Protein AF-A0A916WHC6-F1 (afdb_monomer_lite)

Structure (mmCIF, N/CA/C/O backbone):
data_AF-A0A916WHC6-F1
#
_entry.id   AF-A0A916WHC6-F1
#
loop_
_atom_site.group_PDB
_atom_site.id
_atom_site.type_symbol
_atom_site.label_atom_id
_atom_site.label_alt_id
_atom_site.label_comp_id
_atom_site.label_asym_id
_atom_site.label_entity_id
_atom_site.label_seq_id
_atom_site.pdbx_PDB_ins_code
_atom_site.Cartn_x
_atom_site.Cartn_y
_atom_site.Cartn_z
_atom_site.occupancy
_atom_site.B_iso_or_equiv
_atom_site.auth_seq_id
_atom_site.auth_comp_id
_atom_site.auth_asym_id
_atom_site.auth_atom_id
_atom_site.pdbx_PDB_model_num
ATOM 1 N N . MET A 1 1 ? -92.013 8.549 24.672 1.00 37.91 1 MET A N 1
ATOM 2 C CA . MET A 1 1 ? -90.635 8.590 24.140 1.00 37.91 1 MET A CA 1
ATOM 3 C C . MET A 1 1 ? -89.684 8.922 25.276 1.00 37.91 1 MET A C 1
ATOM 5 O O . MET A 1 1 ? -89.710 10.046 25.753 1.00 37.91 1 MET A O 1
ATOM 9 N N . ALA A 1 2 ? -88.913 7.946 25.756 1.00 38.53 2 ALA A N 1
ATOM 10 C CA . ALA A 1 2 ? -87.906 8.159 26.793 1.00 38.53 2 ALA A CA 1
ATOM 11 C C . ALA A 1 2 ? -86.526 7.904 26.182 1.00 38.53 2 ALA A C 1
ATOM 13 O O . ALA A 1 2 ? -86.129 6.762 25.969 1.00 38.53 2 ALA A O 1
ATOM 14 N N . GLY A 1 3 ? -85.849 8.995 25.829 1.00 44.72 3 GLY A N 1
ATOM 15 C CA . GLY A 1 3 ? -84.439 9.008 25.467 1.00 44.72 3 GLY A CA 1
ATOM 16 C C . GLY A 1 3 ? -83.550 9.309 26.676 1.00 44.72 3 GLY A C 1
ATOM 17 O O . GLY A 1 3 ? -84.025 9.784 27.707 1.00 44.72 3 GLY A O 1
ATOM 18 N N . PHE A 1 4 ? -82.250 9.097 26.459 1.00 42.47 4 PHE A N 1
ATOM 19 C CA . PHE A 1 4 ? -81.082 9.447 27.282 1.00 42.47 4 PHE A CA 1
ATOM 20 C C . PHE A 1 4 ? -80.550 8.377 28.251 1.00 42.47 4 PHE A C 1
ATOM 22 O O . PHE A 1 4 ? -80.792 8.380 29.457 1.00 42.47 4 PHE A O 1
ATOM 29 N N . THR A 1 5 ? -79.663 7.531 27.717 1.00 53.19 5 THR A N 1
ATOM 30 C CA . THR A 1 5 ? -78.667 6.758 28.473 1.00 53.19 5 THR A CA 1
ATOM 31 C C . THR A 1 5 ? -77.624 7.693 29.099 1.00 53.19 5 THR A C 1
ATOM 33 O O . THR A 1 5 ? -76.771 8.249 28.406 1.00 53.19 5 THR A O 1
ATOM 36 N N . ARG A 1 6 ? -77.654 7.863 30.427 1.00 44.12 6 ARG A N 1
ATOM 37 C CA . ARG A 1 6 ? -76.601 8.564 31.186 1.00 44.12 6 ARG A CA 1
ATOM 38 C C . ARG A 1 6 ? -75.462 7.601 31.544 1.00 44.12 6 ARG A C 1
ATOM 40 O O . ARG A 1 6 ? -75.442 7.045 32.640 1.00 44.12 6 ARG A O 1
ATOM 47 N N . HIS A 1 7 ? -74.472 7.451 30.664 1.00 45.75 7 HIS A N 1
ATOM 48 C CA . HIS A 1 7 ? -73.163 6.922 31.061 1.00 45.75 7 HIS A CA 1
ATOM 49 C C . HIS A 1 7 ? -72.437 7.970 31.918 1.00 45.75 7 HIS A C 1
ATOM 51 O O . HIS A 1 7 ? -71.891 8.943 31.405 1.00 45.75 7 HIS A O 1
ATOM 57 N N . ARG A 1 8 ? -72.446 7.800 33.246 1.00 46.66 8 ARG A N 1
ATOM 58 C CA . ARG A 1 8 ? -71.588 8.591 34.142 1.00 46.66 8 ARG A CA 1
ATOM 59 C C . ARG A 1 8 ? -70.156 8.035 34.111 1.00 46.66 8 ARG A C 1
ATOM 61 O O . ARG A 1 8 ? -69.995 6.817 34.207 1.00 46.66 8 ARG A O 1
ATOM 68 N N . PRO A 1 9 ? -69.115 8.885 34.041 1.00 50.69 9 PRO A N 1
ATOM 69 C CA . PRO A 1 9 ? -67.735 8.431 34.147 1.00 50.69 9 PRO A CA 1
ATOM 70 C C . PRO A 1 9 ? -67.480 7.935 35.576 1.00 50.69 9 PRO A C 1
ATOM 72 O O . PRO A 1 9 ? -67.713 8.660 36.547 1.00 50.69 9 PRO A O 1
ATOM 75 N N . LYS A 1 10 ? -67.013 6.689 35.722 1.00 55.91 10 LYS A N 1
ATOM 76 C CA . LYS A 1 10 ? -66.534 6.176 37.012 1.00 55.91 10 LYS A CA 1
ATOM 77 C C . LYS A 1 10 ? -65.336 7.031 37.436 1.00 55.91 10 LYS A C 1
ATOM 79 O O . LYS A 1 10 ? -64.286 6.982 36.800 1.00 55.91 10 LYS A O 1
ATOM 84 N N . LYS A 1 11 ? -65.499 7.832 38.494 1.00 51.50 11 LYS A N 1
ATOM 85 C CA . LYS A 1 11 ? -64.396 8.563 39.129 1.00 51.50 11 LYS A CA 1
ATOM 86 C C . LYS A 1 11 ? -63.375 7.535 39.623 1.00 51.50 11 LYS A C 1
ATOM 88 O O . LYS A 1 11 ? -63.678 6.759 40.526 1.00 51.50 11 LYS A O 1
ATOM 93 N N . LYS A 1 12 ? -62.189 7.509 39.010 1.00 54.09 12 LYS A N 1
ATOM 94 C CA . LYS A 1 12 ? -61.043 6.744 39.516 1.00 54.09 12 LYS A CA 1
ATOM 95 C C . LYS A 1 12 ? -60.695 7.290 40.905 1.00 54.09 12 LYS A C 1
ATOM 97 O O . LYS A 1 12 ? -60.545 8.500 41.066 1.00 54.09 12 LYS A O 1
ATOM 102 N N . GLY A 1 13 ? -60.646 6.424 41.917 1.00 49.75 13 GLY A N 1
ATOM 103 C CA . GLY A 1 13 ? -60.325 6.829 43.287 1.00 49.75 13 GLY A CA 1
ATOM 104 C C . GLY A 1 13 ? -58.895 7.361 43.371 1.00 49.75 13 GLY A C 1
ATOM 105 O O . GLY A 1 13 ? -58.000 6.804 42.735 1.00 49.75 13 GLY A O 1
ATOM 106 N N . ALA A 1 14 ? -58.667 8.412 44.162 1.00 51.78 14 ALA A N 1
ATOM 107 C CA . ALA A 1 14 ? -57.367 9.082 44.302 1.00 51.78 1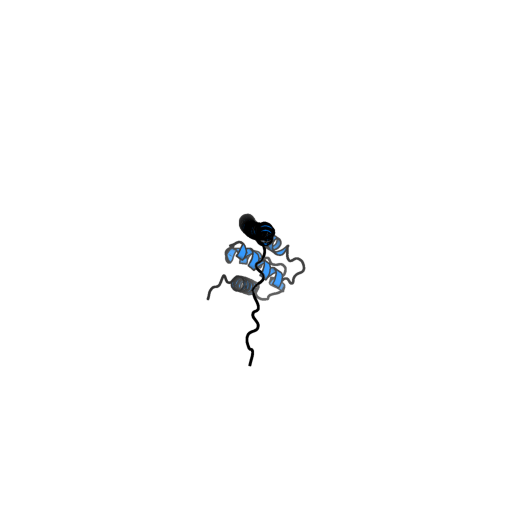4 ALA A CA 1
ATOM 108 C C . ALA A 1 14 ? -56.194 8.113 44.580 1.00 51.78 14 ALA A C 1
ATOM 110 O O . ALA A 1 14 ? -55.089 8.324 44.092 1.00 51.78 14 ALA A O 1
ATOM 111 N N . LEU A 1 15 ? -56.457 6.995 45.266 1.00 48.34 15 LEU A N 1
ATOM 112 C CA . LEU A 1 15 ? -55.498 5.912 45.516 1.00 48.34 15 LEU A CA 1
ATOM 113 C C . LEU A 1 15 ? -54.935 5.265 44.235 1.00 48.34 15 LEU A C 1
ATOM 115 O O . LEU A 1 15 ? -53.753 4.946 44.189 1.00 48.34 15 LEU A O 1
ATOM 119 N N . THR A 1 16 ? -55.737 5.118 43.173 1.00 51.91 16 THR A N 1
ATOM 120 C CA . THR A 1 16 ? -55.261 4.569 41.884 1.00 51.91 16 THR A CA 1
ATOM 121 C C . THR A 1 16 ? -54.345 5.536 41.133 1.00 51.91 16 THR A C 1
ATOM 123 O O . THR A 1 16 ? -53.385 5.103 40.507 1.00 51.91 16 THR A O 1
ATOM 126 N N . VAL A 1 17 ? -54.570 6.847 41.266 1.00 52.03 17 VAL A N 1
ATOM 127 C CA . VAL A 1 17 ? -53.704 7.883 40.674 1.00 52.03 17 VAL A CA 1
ATOM 128 C C . VAL A 1 17 ? -52.358 7.954 41.407 1.00 52.03 17 VAL A C 1
ATOM 130 O O . VAL A 1 17 ? -51.316 8.099 40.771 1.00 52.03 17 VAL A O 1
ATOM 133 N N . ILE A 1 18 ? -52.365 7.787 42.735 1.00 50.59 18 ILE A N 1
ATOM 134 C CA . ILE A 1 18 ? -51.144 7.754 43.557 1.00 50.59 18 ILE A CA 1
ATOM 135 C C . ILE A 1 18 ? -50.325 6.482 43.290 1.00 50.59 18 ILE A C 1
ATOM 137 O O . ILE A 1 18 ? -49.102 6.553 43.295 1.00 50.59 18 ILE A O 1
ATOM 141 N N . LEU A 1 19 ? -50.963 5.340 43.009 1.00 52.03 19 LEU A N 1
ATOM 142 C CA . LEU A 1 19 ? -50.273 4.082 42.683 1.00 52.03 19 LEU A CA 1
ATOM 143 C C . LEU A 1 19 ? -49.677 4.052 41.262 1.00 52.03 19 LEU A C 1
ATOM 145 O O . LEU A 1 19 ? -48.637 3.431 41.052 1.00 52.03 19 LEU A O 1
ATOM 149 N N . GLU A 1 20 ? -50.282 4.739 40.289 1.00 52.00 20 GLU A N 1
ATOM 150 C CA . GLU A 1 20 ? -49.746 4.842 38.918 1.00 52.00 20 GLU A CA 1
ATOM 151 C C . GLU A 1 20 ? -48.592 5.862 38.795 1.00 52.00 20 GLU A C 1
ATOM 153 O O . GLU A 1 20 ? -47.704 5.705 37.950 1.00 52.00 20 GLU A O 1
ATOM 158 N N . ALA A 1 21 ? -48.559 6.881 39.660 1.00 54.84 21 ALA A N 1
ATOM 159 C CA . ALA A 1 21 ? -47.531 7.924 39.678 1.00 54.84 21 ALA A CA 1
ATOM 160 C C . ALA A 1 21 ? -46.079 7.416 39.868 1.00 54.84 21 ALA A C 1
ATOM 162 O O . ALA A 1 21 ? -45.215 7.829 39.085 1.00 54.84 21 ALA A O 1
ATOM 163 N N . PRO A 1 22 ? -45.758 6.512 40.821 1.00 56.16 22 PRO A N 1
ATOM 164 C CA . PRO A 1 22 ? -44.403 5.981 40.966 1.00 56.16 22 PRO A CA 1
ATOM 165 C C . PRO A 1 22 ? -44.009 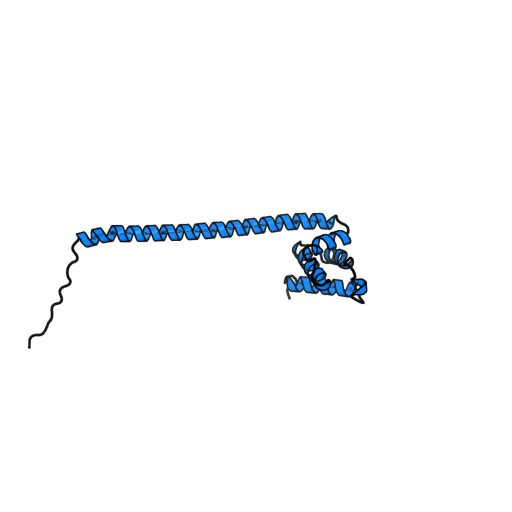5.107 39.770 1.00 56.16 22 PRO A C 1
ATOM 167 O O . PRO A 1 22 ? -42.877 5.192 39.301 1.00 56.16 22 PRO A O 1
ATOM 170 N N . GLY A 1 23 ? -44.948 4.345 39.197 1.00 57.03 23 GLY A N 1
ATOM 171 C CA . GLY A 1 23 ? -44.699 3.546 37.994 1.00 57.03 23 GLY A CA 1
ATOM 172 C C . GLY A 1 23 ? -44.348 4.400 36.769 1.00 57.03 23 GLY A C 1
ATOM 173 O O . GLY A 1 23 ? -43.442 4.056 36.007 1.00 57.03 23 GLY A O 1
ATOM 174 N N . ALA A 1 24 ? -45.015 5.545 36.595 1.00 61.66 24 ALA A N 1
ATOM 175 C CA . ALA A 1 24 ? -44.723 6.492 35.518 1.00 61.66 24 ALA A CA 1
ATOM 176 C C . ALA A 1 24 ? -43.383 7.227 35.718 1.00 61.66 24 ALA A C 1
ATOM 178 O O . ALA A 1 24 ? -42.643 7.434 34.752 1.00 61.66 24 ALA A O 1
ATOM 179 N N . LEU A 1 25 ? -43.044 7.577 36.964 1.00 60.66 25 LEU A N 1
ATOM 180 C CA . LEU A 1 25 ? -41.753 8.176 37.314 1.00 60.66 25 LEU A CA 1
ATOM 181 C C . LEU A 1 25 ? -40.595 7.200 37.073 1.00 60.66 25 LEU A C 1
ATOM 183 O O . LEU A 1 25 ? -39.632 7.573 36.406 1.00 60.66 25 LEU A O 1
ATOM 187 N N . CYS A 1 26 ? -40.721 5.940 37.501 1.00 62.78 26 CYS A N 1
ATOM 188 C CA . CYS A 1 26 ? -39.717 4.902 37.250 1.00 62.78 26 CYS A CA 1
ATOM 189 C C . CYS A 1 26 ? -39.494 4.639 35.752 1.00 62.78 26 CYS A C 1
ATOM 191 O O . CYS A 1 26 ? -38.365 4.422 35.318 1.00 62.78 26 CYS A O 1
ATOM 193 N N . ARG A 1 27 ? -40.548 4.689 34.926 1.00 66.12 27 ARG A N 1
ATOM 194 C CA . ARG A 1 27 ? -40.408 4.533 33.466 1.00 66.12 27 ARG A CA 1
ATOM 195 C C . ARG A 1 27 ? -39.701 5.723 32.817 1.00 66.12 27 ARG A C 1
ATOM 197 O O . ARG A 1 27 ? -38.869 5.520 31.936 1.00 66.12 27 ARG A O 1
ATOM 204 N N . ARG A 1 28 ? -39.983 6.953 33.262 1.00 68.88 28 ARG A N 1
ATOM 205 C CA . ARG A 1 28 ? -39.284 8.157 32.774 1.00 68.88 28 ARG A CA 1
ATOM 206 C C . ARG A 1 28 ? -37.810 8.164 33.164 1.00 68.88 28 ARG A C 1
ATOM 208 O O . ARG A 1 28 ? -36.973 8.490 32.327 1.00 68.88 28 ARG A O 1
ATOM 215 N N . THR A 1 29 ? -37.477 7.783 34.394 1.00 66.69 29 THR A N 1
ATOM 216 C CA . THR A 1 29 ? -36.076 7.717 34.832 1.00 66.69 29 THR A CA 1
ATOM 217 C C . THR A 1 29 ? -35.310 6.612 34.109 1.00 66.69 29 THR A C 1
ATOM 219 O O . THR A 1 29 ? -34.186 6.854 33.671 1.00 66.69 29 THR A O 1
ATOM 222 N N . LEU A 1 30 ? -35.925 5.446 33.878 1.00 68.12 30 LEU A N 1
ATOM 223 C CA . LEU A 1 30 ? -35.332 4.385 33.057 1.00 68.12 30 LEU A CA 1
ATOM 224 C C . LEU A 1 30 ? -35.089 4.830 31.608 1.00 68.12 30 LEU A C 1
ATOM 226 O O . LEU A 1 30 ? -34.009 4.579 31.081 1.00 68.12 30 LEU A O 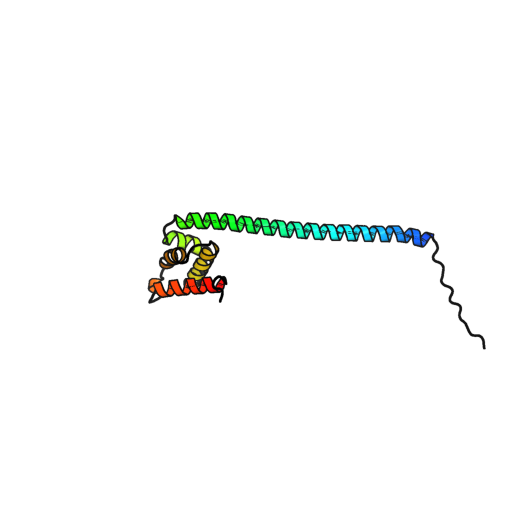1
ATOM 230 N N . ALA A 1 31 ? -36.034 5.539 30.984 1.00 66.44 31 ALA A N 1
ATOM 231 C CA . ALA A 1 31 ? -35.851 6.078 29.635 1.00 66.44 31 ALA A CA 1
ATOM 232 C C . ALA A 1 31 ? -34.707 7.108 29.574 1.00 66.44 31 ALA A C 1
ATOM 234 O O . ALA A 1 31 ? -33.889 7.085 28.652 1.00 66.44 31 ALA A O 1
ATOM 235 N N . HIS A 1 32 ? -34.591 7.973 30.588 1.00 64.88 32 HIS A N 1
ATOM 236 C CA . HIS A 1 32 ? -33.475 8.913 30.686 1.00 64.88 32 HIS A CA 1
ATOM 237 C C . HIS A 1 32 ? -32.130 8.202 30.866 1.00 64.88 32 HIS A C 1
ATOM 239 O O . HIS A 1 32 ? -31.180 8.539 30.160 1.00 64.88 32 HIS A O 1
ATOM 245 N N . LEU A 1 33 ? -32.054 7.182 31.724 1.00 68.88 33 LEU A N 1
ATOM 246 C CA . LEU A 1 33 ? -30.843 6.378 31.917 1.00 68.88 33 LEU A CA 1
ATOM 247 C C . LEU A 1 33 ? -30.445 5.606 30.651 1.00 68.88 33 LEU A C 1
ATOM 249 O O . LEU A 1 33 ? -29.267 5.572 30.304 1.00 68.88 33 LEU A O 1
ATOM 253 N N . GLN A 1 34 ? -31.408 5.043 29.918 1.00 68.50 34 GLN A N 1
ATOM 254 C CA . GLN A 1 34 ? -31.153 4.383 28.632 1.00 68.50 34 GLN A CA 1
ATOM 255 C C . GLN A 1 34 ? -30.641 5.370 27.578 1.00 68.50 34 GLN A C 1
ATOM 257 O O . GLN A 1 34 ? -29.663 5.076 26.894 1.00 68.50 34 GLN A O 1
ATOM 262 N N . SER A 1 35 ? -31.233 6.566 27.491 1.00 66.31 35 SER A N 1
ATOM 263 C CA . SER A 1 35 ? -30.768 7.611 26.568 1.00 66.31 35 SER A CA 1
ATOM 264 C C . SER A 1 35 ? -29.365 8.125 26.915 1.00 66.31 35 SER A C 1
ATOM 266 O O . SER A 1 35 ? -28.566 8.405 26.024 1.00 66.31 35 SER A O 1
ATOM 268 N N . ALA A 1 36 ? -29.038 8.217 28.207 1.00 66.12 36 ALA A N 1
ATOM 269 C CA . ALA A 1 36 ? -27.713 8.603 28.673 1.00 66.12 36 ALA A CA 1
ATOM 270 C C . ALA A 1 36 ? -26.673 7.520 28.361 1.00 66.12 36 ALA A C 1
ATOM 272 O O . ALA A 1 36 ? -25.564 7.847 27.944 1.00 66.12 36 ALA A O 1
ATOM 273 N N . ARG A 1 37 ? -27.047 6.242 28.497 1.00 68.25 37 ARG A N 1
ATOM 274 C CA . ARG A 1 37 ? -26.186 5.107 28.155 1.00 68.25 37 ARG A CA 1
ATOM 275 C C . ARG A 1 37 ? -25.885 5.060 26.655 1.00 68.25 37 ARG A C 1
ATOM 277 O O . ARG A 1 37 ? -24.720 4.997 26.292 1.00 68.25 37 ARG A O 1
ATOM 284 N N . PHE A 1 38 ? -26.897 5.236 25.803 1.00 69.19 38 PHE A N 1
ATOM 285 C CA . PHE A 1 38 ? -26.707 5.332 24.349 1.00 69.19 38 PHE A CA 1
ATOM 286 C C . PHE A 1 38 ? -25.770 6.479 23.948 1.00 69.19 38 PHE A C 1
ATOM 288 O O . PHE A 1 38 ? -24.847 6.276 23.167 1.00 69.19 38 PHE A O 1
ATOM 295 N N . LYS A 1 39 ? -25.944 7.669 24.537 1.00 69.44 39 LYS A N 1
ATOM 296 C CA . LYS A 1 39 ? -25.050 8.813 24.286 1.00 69.44 39 LYS A CA 1
ATOM 297 C C . LYS A 1 39 ? -23.618 8.567 24.772 1.00 69.44 39 LYS A C 1
ATOM 299 O O . LYS A 1 39 ? -22.681 9.106 24.192 1.00 69.44 39 LYS A O 1
ATOM 304 N N . ALA A 1 40 ? -23.436 7.800 25.845 1.00 65.12 40 ALA A N 1
ATOM 305 C CA . ALA A 1 40 ? -22.111 7.427 26.336 1.00 65.12 40 ALA A CA 1
ATOM 306 C C . ALA A 1 40 ? -21.436 6.389 25.424 1.00 65.12 40 ALA A C 1
ATOM 308 O O . ALA A 1 40 ? -20.239 6.498 25.166 1.00 65.12 40 ALA A O 1
ATOM 309 N N . ASP A 1 41 ? -22.198 5.428 24.901 1.00 68.81 41 ASP A N 1
ATOM 310 C CA . ASP A 1 41 ? -21.695 4.418 23.967 1.00 68.81 41 ASP A CA 1
ATOM 311 C C . ASP A 1 41 ? -21.332 5.041 22.604 1.00 68.81 41 ASP A C 1
ATOM 313 O O . ASP A 1 41 ? -20.283 4.724 22.044 1.00 68.81 41 ASP A O 1
ATOM 317 N N . GLU A 1 42 ? -22.116 6.009 22.110 1.00 68.69 42 GLU A N 1
ATOM 318 C CA . GLU A 1 42 ? -21.775 6.785 20.904 1.00 68.69 42 GLU A CA 1
ATOM 319 C C . GLU A 1 42 ? -20.503 7.625 21.078 1.00 68.69 42 GLU A C 1
ATOM 321 O O . GLU A 1 42 ? -19.673 7.685 20.170 1.00 68.69 42 GLU A O 1
ATOM 326 N N . LYS A 1 43 ? -20.307 8.244 22.249 1.00 64.94 43 LYS A N 1
ATOM 327 C CA . LYS A 1 43 ? -19.081 9.003 22.544 1.00 64.94 43 LYS A CA 1
ATOM 328 C C . LYS A 1 43 ? -17.847 8.110 22.558 1.00 64.94 43 LYS A C 1
ATOM 330 O O . LYS A 1 43 ? -16.881 8.428 21.876 1.00 64.94 43 LYS A O 1
ATOM 335 N N . LYS A 1 44 ? -17.914 6.954 23.223 1.00 66.94 44 LYS A N 1
ATOM 336 C CA . LYS A 1 44 ? -16.816 5.973 23.225 1.00 66.94 44 LYS A CA 1
ATOM 337 C C . LYS A 1 44 ? -16.502 5.444 21.828 1.00 66.94 44 LYS A C 1
ATOM 339 O O . LYS A 1 44 ? -15.339 5.247 21.493 1.00 66.94 44 LYS A O 1
ATOM 344 N N . ALA A 1 45 ? -17.523 5.224 20.998 1.00 64.56 45 ALA A N 1
ATOM 345 C CA . ALA A 1 45 ? -17.325 4.792 19.618 1.00 64.56 45 ALA A CA 1
ATOM 346 C C . ALA A 1 45 ? -16.652 5.872 18.755 1.00 64.56 45 ALA A C 1
ATOM 348 O O . ALA A 1 45 ? -15.883 5.537 17.854 1.00 64.56 45 ALA A O 1
ATOM 349 N N . ASN A 1 46 ? -16.927 7.151 19.014 1.00 65.25 46 ASN A N 1
ATOM 350 C CA . ASN A 1 46 ? -16.291 8.260 18.304 1.00 65.25 46 ASN A CA 1
ATOM 351 C C . ASN A 1 46 ? -14.860 8.513 18.799 1.00 65.25 46 ASN A C 1
ATOM 353 O O . ASN A 1 46 ? -13.966 8.644 17.970 1.00 65.25 46 ASN A O 1
ATOM 357 N N . GLU A 1 47 ? -14.617 8.459 20.109 1.00 66.94 47 GLU A N 1
ATOM 358 C CA . GLU A 1 47 ? -13.273 8.554 20.700 1.00 66.94 47 GLU A CA 1
ATOM 359 C C . GLU A 1 47 ? -12.359 7.425 20.189 1.00 66.94 47 GLU A C 1
ATOM 361 O O . GLU A 1 47 ? -11.261 7.688 19.708 1.00 66.94 47 GLU A O 1
ATOM 366 N N . ALA A 1 48 ? -12.845 6.178 20.146 1.00 62.69 48 ALA A N 1
ATOM 367 C CA . ALA A 1 48 ? -12.083 5.053 19.596 1.00 62.69 48 ALA A CA 1
ATOM 368 C C . ALA A 1 48 ? -11.761 5.212 18.094 1.00 62.69 48 ALA A C 1
ATOM 370 O O . ALA A 1 48 ? -10.716 4.758 17.623 1.00 62.69 48 ALA A O 1
ATOM 371 N N . LYS A 1 49 ? -12.643 5.859 17.319 1.00 62.59 49 LYS A N 1
ATOM 372 C CA . LYS A 1 49 ? -12.388 6.166 15.901 1.00 62.59 49 LYS A CA 1
ATOM 373 C C . LYS A 1 49 ? -11.348 7.271 15.738 1.00 62.59 49 LYS A C 1
ATOM 375 O O . LYS A 1 49 ? -10.518 7.178 14.836 1.00 62.59 49 LYS A O 1
ATOM 380 N N . GLU A 1 50 ? -11.380 8.289 16.590 1.00 62.06 50 GLU A N 1
ATOM 381 C CA . GLU A 1 50 ? -10.382 9.361 16.593 1.00 62.06 50 GLU A CA 1
ATOM 382 C C . GLU A 1 50 ? -9.003 8.841 17.011 1.00 62.06 50 GLU A C 1
ATOM 384 O O . GLU A 1 50 ? -8.013 9.135 16.340 1.00 62.06 50 GLU A O 1
ATOM 389 N N . GLU A 1 51 ? -8.928 7.988 18.034 1.00 63.50 51 GLU A N 1
ATOM 390 C CA . GLU A 1 51 ? -7.686 7.319 18.438 1.00 63.50 51 GLU A CA 1
ATOM 391 C C . GLU A 1 51 ? -7.129 6.428 17.320 1.00 63.50 51 GLU A C 1
ATOM 393 O O . GLU A 1 51 ? -5.935 6.484 17.015 1.00 63.50 51 GLU A O 1
ATOM 398 N N . ALA A 1 52 ? -7.986 5.655 16.645 1.00 60.06 52 ALA A N 1
ATOM 399 C CA . ALA A 1 52 ? -7.579 4.844 15.500 1.00 60.06 52 ALA A CA 1
ATOM 400 C C . ALA A 1 52 ? -7.064 5.706 14.333 1.00 60.06 52 ALA A C 1
ATOM 402 O O . ALA A 1 52 ? -6.069 5.353 13.695 1.00 60.06 52 ALA A O 1
ATOM 403 N N . ALA A 1 53 ? -7.693 6.854 14.069 1.00 61.06 53 ALA A N 1
ATOM 404 C CA . ALA A 1 53 ? -7.241 7.793 13.047 1.00 61.06 53 ALA A CA 1
ATOM 405 C C . ALA A 1 53 ? -5.879 8.411 13.405 1.00 61.06 53 ALA A C 1
ATOM 407 O O . ALA A 1 53 ? -4.981 8.455 12.562 1.00 61.06 53 ALA A O 1
ATOM 408 N N . GLN A 1 54 ? -5.675 8.818 14.660 1.00 62.06 54 GLN A N 1
ATOM 409 C CA . GLN A 1 54 ? -4.395 9.357 15.127 1.00 62.06 54 GLN A CA 1
ATOM 410 C C . GLN A 1 54 ? -3.275 8.307 15.077 1.00 62.06 54 GLN A C 1
ATOM 412 O O . GLN A 1 54 ? -2.168 8.605 14.622 1.00 62.06 54 GLN A O 1
ATOM 417 N N . GLN A 1 55 ? -3.555 7.058 15.461 1.00 61.44 55 GLN A N 1
ATOM 418 C CA . GLN A 1 55 ? -2.601 5.952 15.335 1.00 61.44 55 GLN A CA 1
ATOM 419 C C . GLN A 1 55 ? -2.278 5.631 13.868 1.00 61.44 55 GLN A C 1
ATOM 421 O O . GLN A 1 55 ? -1.117 5.377 13.529 1.00 61.44 55 GLN A O 1
ATOM 426 N N . ALA A 1 56 ? -3.265 5.688 12.971 1.00 59.06 56 ALA A N 1
ATOM 427 C CA . ALA A 1 56 ? -3.049 5.500 11.537 1.00 59.06 56 ALA A CA 1
ATOM 428 C C . ALA A 1 56 ? -2.131 6.587 10.947 1.00 59.06 56 ALA A C 1
ATOM 430 O O . ALA A 1 56 ? -1.230 6.268 10.172 1.00 59.06 56 ALA A O 1
ATOM 431 N N . VAL A 1 57 ? -2.292 7.847 11.364 1.00 60.50 57 VAL A N 1
ATOM 432 C CA . VAL A 1 57 ? -1.436 8.966 10.927 1.00 60.50 57 VAL A CA 1
ATOM 433 C C . VAL A 1 57 ? -0.012 8.848 11.486 1.00 60.50 57 VAL A C 1
ATOM 435 O O . VAL A 1 57 ? 0.967 9.054 10.769 1.00 60.50 57 VAL A O 1
ATOM 438 N N . GLN A 1 58 ? 0.151 8.467 12.755 1.00 61.81 58 GLN A N 1
ATOM 439 C CA . GLN A 1 58 ? 1.489 8.303 13.339 1.00 61.81 58 GLN A CA 1
ATOM 440 C C . GLN A 1 58 ? 2.254 7.119 12.729 1.00 61.81 58 GLN A C 1
ATOM 442 O O . GLN A 1 58 ? 3.468 7.190 12.512 1.00 61.81 58 GLN A O 1
ATOM 447 N N . THR A 1 59 ? 1.557 6.020 12.437 1.00 63.50 59 THR A N 1
ATOM 448 C CA . THR A 1 59 ? 2.168 4.847 11.801 1.00 63.50 59 THR A CA 1
ATOM 449 C C . THR A 1 59 ? 2.486 5.091 10.328 1.00 63.50 59 THR A C 1
ATOM 451 O O . THR A 1 59 ? 3.531 4.626 9.866 1.00 63.50 59 THR A O 1
ATOM 454 N N . SER A 1 60 ? 1.661 5.854 9.600 1.00 59.81 60 SER A N 1
ATOM 455 C CA . SER A 1 60 ? 1.952 6.242 8.216 1.00 59.81 60 SER A CA 1
ATOM 456 C C . SER A 1 60 ? 3.169 7.164 8.131 1.00 59.81 60 SER A C 1
ATOM 458 O O . SER A 1 60 ? 4.073 6.883 7.346 1.00 59.81 60 SER A O 1
ATOM 460 N N . ALA A 1 61 ? 3.275 8.171 9.004 1.00 60.09 61 ALA A N 1
ATOM 461 C CA . ALA A 1 61 ? 4.415 9.089 9.039 1.00 60.09 61 ALA A CA 1
ATOM 462 C C . ALA A 1 61 ? 5.746 8.370 9.335 1.00 60.09 61 ALA A C 1
ATOM 464 O O . ALA A 1 61 ? 6.747 8.582 8.647 1.00 60.09 61 ALA A O 1
ATOM 465 N N . ARG A 1 62 ? 5.762 7.451 10.313 1.00 64.00 62 ARG A N 1
ATOM 466 C CA . ARG A 1 62 ? 6.956 6.638 10.621 1.00 64.00 62 ARG A CA 1
ATOM 467 C C . ARG A 1 62 ? 7.343 5.701 9.474 1.00 64.00 62 ARG A C 1
ATOM 469 O O . ARG A 1 62 ? 8.530 5.485 9.239 1.00 64.00 62 ARG A O 1
ATOM 476 N N . ARG A 1 63 ? 6.362 5.136 8.759 1.00 63.62 63 ARG A N 1
ATOM 477 C CA . ARG A 1 63 ? 6.614 4.287 7.583 1.00 63.62 63 ARG A CA 1
ATOM 478 C C . ARG A 1 63 ? 7.154 5.094 6.404 1.00 63.62 63 ARG A C 1
ATOM 480 O O . ARG A 1 63 ? 8.112 4.645 5.786 1.00 63.62 63 ARG A O 1
ATOM 487 N N . ALA A 1 64 ? 6.608 6.281 6.143 1.00 60.44 64 ALA A N 1
ATOM 488 C CA . ALA A 1 64 ? 7.085 7.175 5.091 1.00 60.44 64 ALA A CA 1
ATOM 489 C C . ALA A 1 64 ? 8.557 7.573 5.304 1.00 60.44 64 ALA A C 1
ATOM 491 O O . ALA A 1 64 ? 9.375 7.411 4.401 1.00 60.44 64 ALA A O 1
ATOM 492 N N . ALA A 1 65 ? 8.928 7.972 6.527 1.00 59.41 65 ALA A N 1
ATOM 493 C CA . ALA A 1 65 ? 10.310 8.328 6.866 1.00 59.41 65 ALA A CA 1
ATOM 494 C C . ALA A 1 65 ? 11.298 7.152 6.712 1.00 59.41 65 ALA A C 1
ATOM 496 O O . ALA A 1 65 ? 12.437 7.327 6.277 1.00 59.41 65 ALA A O 1
ATOM 497 N N . ARG A 1 66 ? 10.862 5.929 7.036 1.00 62.88 66 ARG A N 1
ATOM 498 C CA . ARG A 1 66 ? 11.679 4.721 6.858 1.00 62.88 66 ARG A CA 1
ATOM 499 C C . ARG A 1 66 ? 11.877 4.372 5.384 1.00 62.88 66 ARG A C 1
ATOM 501 O O . ARG A 1 66 ? 12.945 3.922 5.001 1.00 62.88 66 ARG A O 1
ATOM 508 N N . VAL A 1 67 ? 10.862 4.600 4.561 1.00 60.81 67 VAL A N 1
ATOM 509 C CA . VAL A 1 67 ? 10.911 4.330 3.120 1.00 60.81 67 VAL A CA 1
ATOM 510 C C . VAL A 1 67 ? 11.829 5.313 2.406 1.00 60.81 67 VAL A C 1
ATOM 512 O O . VAL A 1 67 ? 12.612 4.887 1.570 1.00 60.81 67 VAL A O 1
ATOM 515 N N . ALA A 1 68 ? 11.810 6.588 2.798 1.00 62.50 68 ALA A N 1
ATOM 516 C CA . ALA A 1 68 ? 12.700 7.606 2.239 1.00 62.50 68 ALA A CA 1
ATOM 517 C C . ALA A 1 68 ? 14.202 7.325 2.473 1.00 62.50 68 ALA A C 1
ATOM 519 O O . ALA A 1 68 ? 15.041 7.888 1.779 1.00 62.50 68 ALA A O 1
ATOM 520 N N . SER A 1 69 ? 14.552 6.468 3.442 1.00 66.44 69 SER A N 1
ATOM 521 C CA . SER A 1 69 ? 15.942 6.097 3.756 1.00 66.44 69 SER A CA 1
ATOM 522 C C . SER A 1 69 ? 16.348 4.690 3.287 1.00 66.44 69 SER A C 1
ATOM 524 O O . SER A 1 69 ? 17.517 4.326 3.410 1.00 66.44 69 SER A O 1
ATOM 526 N N . GLU A 1 70 ? 15.423 3.890 2.744 1.00 71.00 70 GLU A N 1
ATOM 527 C CA . GLU A 1 70 ? 15.703 2.540 2.233 1.00 71.00 70 GLU A CA 1
ATOM 528 C C . GLU A 1 70 ? 15.909 2.544 0.702 1.00 71.00 70 GLU A C 1
ATOM 530 O O . GLU A 1 70 ? 15.314 3.357 0.001 1.00 71.00 70 GLU A O 1
ATOM 535 N N . PRO A 1 71 ? 16.725 1.626 0.141 1.00 83.00 71 PRO A N 1
ATOM 536 C CA . PRO A 1 71 ? 16.868 1.505 -1.311 1.00 83.00 71 PRO A CA 1
ATOM 537 C C . PRO A 1 71 ? 15.540 1.082 -1.964 1.00 83.00 71 PRO A C 1
ATOM 539 O O . PRO A 1 71 ? 14.815 0.253 -1.408 1.00 83.00 71 PRO A O 1
ATOM 542 N N . ASP A 1 72 ? 15.265 1.575 -3.176 1.00 83.56 72 ASP A N 1
ATOM 543 C CA . ASP A 1 72 ? 13.985 1.428 -3.899 1.00 83.56 72 ASP A CA 1
ATOM 544 C C . ASP A 1 72 ? 13.423 -0.006 -3.922 1.00 83.56 72 ASP A C 1
ATOM 546 O O . ASP A 1 72 ? 12.240 -0.231 -3.659 1.00 83.56 72 ASP A O 1
ATOM 550 N N . ALA A 1 73 ? 14.282 -1.005 -4.151 1.00 84.94 73 ALA A N 1
ATOM 551 C CA . ALA A 1 73 ? 13.887 -2.416 -4.180 1.00 84.94 73 ALA A CA 1
ATOM 552 C C . ALA A 1 73 ? 13.404 -2.944 -2.822 1.00 84.94 73 ALA A C 1
ATOM 554 O O . ALA A 1 73 ? 12.535 -3.817 -2.749 1.00 84.94 73 ALA A O 1
ATOM 555 N N . ARG A 1 74 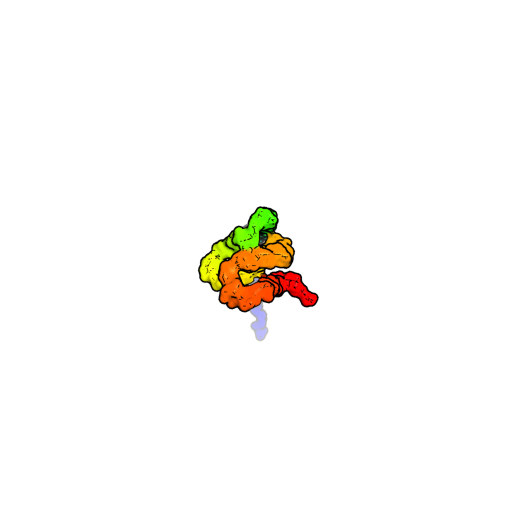? 13.971 -2.433 -1.727 1.00 86.31 74 ARG A N 1
ATOM 556 C CA . ARG A 1 74 ? 13.569 -2.800 -0.368 1.00 86.31 74 ARG A CA 1
ATOM 557 C C . ARG A 1 74 ? 12.267 -2.101 0.011 1.00 86.31 74 ARG A C 1
ATOM 559 O O . ARG A 1 74 ? 11.374 -2.764 0.539 1.00 86.31 74 ARG A O 1
ATOM 566 N N . ALA A 1 75 ? 12.133 -0.826 -0.354 1.00 85.69 75 ALA A N 1
ATOM 567 C CA . ALA A 1 75 ? 10.896 -0.071 -0.204 1.00 85.69 75 ALA A CA 1
ATOM 568 C C . ALA A 1 75 ? 9.726 -0.767 -0.919 1.00 85.69 75 ALA A C 1
ATOM 570 O O . ALA A 1 75 ? 8.695 -1.022 -0.296 1.00 85.69 75 ALA A O 1
ATOM 571 N N . TYR A 1 76 ? 9.908 -1.172 -2.181 1.00 87.94 76 TYR A N 1
ATOM 572 C CA . TYR A 1 76 ? 8.891 -1.916 -2.927 1.00 87.94 76 TYR A CA 1
ATOM 573 C C . TYR A 1 76 ? 8.471 -3.201 -2.199 1.00 87.94 76 TYR A C 1
ATOM 575 O O . TYR A 1 76 ? 7.285 -3.421 -1.957 1.00 87.94 76 TYR A O 1
ATOM 583 N N . ARG A 1 77 ? 9.435 -4.032 -1.774 1.00 88.19 77 ARG A N 1
ATOM 584 C CA . ARG A 1 77 ? 9.151 -5.290 -1.055 1.00 88.19 77 ARG A CA 1
ATOM 585 C C . ARG A 1 77 ? 8.374 -5.063 0.239 1.00 88.19 77 ARG A C 1
ATOM 587 O O . ARG A 1 77 ? 7.503 -5.864 0.564 1.00 88.19 77 ARG A O 1
ATOM 594 N N . LEU A 1 78 ? 8.666 -3.984 0.962 1.00 87.31 78 LEU A N 1
ATOM 595 C CA . LEU A 1 78 ? 7.988 -3.648 2.212 1.00 87.31 78 LEU A CA 1
ATOM 596 C C . LEU A 1 78 ? 6.502 -3.331 1.987 1.00 87.31 78 LEU A C 1
ATOM 598 O O . LEU A 1 78 ? 5.661 -3.786 2.760 1.00 87.31 78 LEU A O 1
ATOM 602 N N . TYR A 1 79 ? 6.172 -2.606 0.915 1.00 87.00 79 TYR A N 1
ATOM 603 C CA . TYR A 1 79 ? 4.780 -2.323 0.550 1.00 87.00 79 TYR A CA 1
ATOM 604 C C . TYR A 1 79 ? 4.078 -3.490 -0.152 1.00 87.00 79 TYR A C 1
ATOM 606 O O . TYR A 1 79 ? 2.858 -3.595 -0.053 1.00 87.00 79 TYR A O 1
ATOM 614 N N . ALA A 1 80 ? 4.823 -4.355 -0.842 1.00 89.31 80 ALA A N 1
ATOM 615 C CA . ALA A 1 80 ? 4.291 -5.515 -1.555 1.00 89.31 80 ALA A CA 1
ATOM 616 C C . ALA A 1 80 ? 4.031 -6.722 -0.636 1.00 89.31 80 ALA A C 1
ATOM 618 O O . ALA A 1 80 ? 3.172 -7.546 -0.941 1.00 89.31 80 ALA A O 1
ATOM 619 N N . ALA A 1 81 ? 4.741 -6.828 0.496 1.00 88.81 81 ALA A N 1
ATOM 620 C CA . ALA A 1 81 ? 4.647 -7.949 1.437 1.00 88.81 81 ALA A CA 1
ATOM 621 C C . ALA A 1 81 ? 3.211 -8.326 1.871 1.00 88.81 81 ALA A C 1
ATOM 623 O O . ALA A 1 81 ? 2.914 -9.521 1.904 1.00 88.81 81 ALA A O 1
ATOM 624 N N . PRO A 1 82 ? 2.292 -7.377 2.151 1.00 87.75 82 PRO A N 1
ATOM 625 C CA . PRO A 1 82 ? 0.905 -7.698 2.503 1.00 87.75 82 PRO A CA 1
ATOM 626 C C . PRO A 1 82 ? 0.087 -8.346 1.376 1.00 87.75 82 PRO A C 1
ATOM 628 O O . PRO A 1 82 ? -0.993 -8.864 1.639 1.00 87.75 82 PRO A O 1
ATOM 631 N N . PHE A 1 83 ? 0.573 -8.305 0.133 1.00 87.94 83 PHE A N 1
ATOM 632 C CA . PHE A 1 83 ? -0.137 -8.765 -1.065 1.00 87.94 83 PHE A CA 1
ATOM 633 C C . PHE A 1 83 ? 0.502 -10.015 -1.684 1.00 87.94 83 PHE A C 1
ATOM 635 O O . PHE A 1 83 ? 0.307 -10.302 -2.867 1.00 87.94 83 PHE A O 1
ATOM 642 N N . ALA A 1 84 ? 1.275 -10.767 -0.894 1.00 77.25 84 ALA A N 1
ATOM 643 C CA . ALA A 1 84 ? 1.862 -12.029 -1.322 1.00 77.25 84 ALA A CA 1
ATOM 644 C C . ALA A 1 84 ? 0.759 -13.008 -1.774 1.00 77.25 84 ALA A C 1
ATOM 646 O O . ALA A 1 84 ? -0.059 -13.448 -0.971 1.00 77.25 84 ALA A O 1
ATOM 647 N N . GLY A 1 85 ? 0.727 -13.322 -3.073 1.00 82.25 85 GLY A N 1
ATOM 648 C CA . GLY A 1 85 ? -0.278 -14.196 -3.694 1.00 82.25 85 GLY A CA 1
ATOM 649 C C . GLY A 1 85 ? -1.245 -13.496 -4.655 1.00 82.25 85 GLY A C 1
ATOM 650 O O . GLY A 1 85 ? -1.961 -14.181 -5.382 1.00 82.25 85 GLY A O 1
ATOM 651 N N . ALA A 1 86 ? -1.257 -12.160 -4.712 1.00 88.38 86 ALA A N 1
ATOM 652 C CA . ALA A 1 86 ? -1.992 -11.423 -5.740 1.00 88.38 86 ALA A CA 1
ATOM 653 C C . ALA A 1 86 ? -1.236 -11.415 -7.082 1.00 88.38 86 ALA A C 1
ATOM 655 O O . ALA A 1 86 ? -0.036 -11.703 -7.142 1.00 88.38 86 ALA A O 1
ATOM 656 N N . SER A 1 87 ? -1.931 -11.068 -8.171 1.00 89.56 87 SER A N 1
ATOM 657 C CA . SER A 1 87 ? -1.268 -10.910 -9.467 1.00 89.56 87 SER A CA 1
ATOM 658 C C . SER A 1 87 ? -0.268 -9.746 -9.408 1.00 89.56 87 SER A C 1
ATOM 660 O O . SER A 1 87 ? -0.538 -8.745 -8.741 1.00 89.56 87 SER A O 1
ATOM 662 N N . PRO A 1 88 ? 0.881 -9.827 -10.098 1.00 86.19 88 PRO A N 1
ATOM 663 C CA . PRO A 1 88 ? 1.919 -8.808 -9.970 1.00 86.19 88 PRO A CA 1
ATOM 664 C C . PRO A 1 88 ? 1.446 -7.387 -10.308 1.00 86.19 88 PRO A C 1
ATOM 666 O O . PRO A 1 88 ? 1.754 -6.454 -9.578 1.00 86.19 88 PRO A O 1
ATOM 669 N N . ASP A 1 89 ? 0.613 -7.234 -11.340 1.00 88.44 89 ASP A N 1
ATOM 670 C CA . ASP A 1 89 ? 0.061 -5.930 -11.726 1.00 88.44 89 ASP A CA 1
ATOM 671 C C . ASP A 1 89 ? -0.917 -5.374 -10.668 1.00 88.44 89 ASP A C 1
ATOM 673 O O . ASP A 1 89 ? -1.044 -4.160 -10.491 1.00 88.44 89 ASP A O 1
ATOM 677 N N . GLN A 1 90 ? -1.612 -6.253 -9.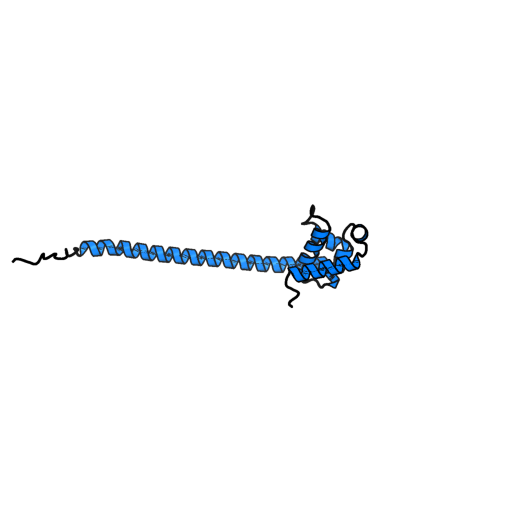935 1.00 89.81 90 GLN A N 1
ATOM 678 C CA . GLN A 1 90 ? -2.456 -5.854 -8.809 1.00 89.81 90 GLN A CA 1
ATOM 679 C C . GLN A 1 90 ? -1.609 -5.441 -7.602 1.00 89.81 90 GLN A C 1
ATOM 681 O O . GLN A 1 90 ? -1.942 -4.458 -6.940 1.00 89.81 90 GLN A O 1
ATOM 686 N N . VAL A 1 91 ? -0.506 -6.150 -7.339 1.00 91.31 91 VAL A N 1
ATOM 687 C CA . VAL A 1 91 ? 0.463 -5.771 -6.301 1.00 91.31 91 VAL A CA 1
ATOM 688 C C . VAL A 1 91 ? 1.035 -4.387 -6.601 1.00 91.31 91 VAL A C 1
ATOM 690 O O . VAL A 1 91 ? 0.995 -3.527 -5.726 1.00 91.31 91 VAL A O 1
ATOM 693 N N . ASP A 1 92 ? 1.477 -4.135 -7.835 1.00 91.62 92 ASP A N 1
ATOM 694 C CA . ASP A 1 92 ? 2.027 -2.841 -8.257 1.00 91.62 92 ASP A CA 1
ATOM 695 C C . ASP A 1 92 ? 1.027 -1.690 -8.018 1.00 91.62 92 ASP A C 1
ATOM 697 O O . ASP A 1 92 ? 1.382 -0.621 -7.513 1.00 91.62 92 ASP A O 1
ATOM 701 N N . LEU A 1 93 ? -0.256 -1.921 -8.312 1.00 92.06 93 LEU A N 1
ATOM 702 C CA . LEU A 1 93 ? -1.325 -0.947 -8.089 1.00 92.06 93 LEU A CA 1
ATOM 703 C C . LEU A 1 93 ? -1.612 -0.694 -6.601 1.00 92.06 93 LEU A C 1
ATOM 705 O O . LEU A 1 93 ? -1.787 0.459 -6.200 1.00 92.06 93 LEU A O 1
ATOM 709 N N . GLU A 1 94 ? -1.659 -1.735 -5.770 1.00 91.19 94 GLU A N 1
ATOM 710 C CA . GLU A 1 94 ? -1.881 -1.582 -4.326 1.00 91.19 94 GLU A CA 1
ATOM 711 C C . GLU A 1 94 ? -0.672 -0.963 -3.609 1.00 91.19 94 GLU A C 1
ATOM 713 O O . GLU A 1 94 ? -0.841 -0.123 -2.720 1.00 91.19 94 GLU A O 1
ATOM 718 N N . VAL A 1 95 ? 0.548 -1.287 -4.047 1.00 91.38 95 VAL A N 1
ATOM 719 C CA . VAL A 1 95 ? 1.782 -0.623 -3.605 1.00 91.38 95 VAL A CA 1
ATOM 720 C C . VAL A 1 95 ? 1.703 0.870 -3.912 1.00 91.38 95 VAL A C 1
ATOM 722 O O . VAL A 1 95 ? 1.836 1.685 -2.997 1.00 91.38 95 VAL A O 1
ATOM 725 N N . ALA A 1 96 ? 1.384 1.243 -5.156 1.00 91.88 96 ALA A N 1
ATOM 726 C CA . ALA A 1 96 ? 1.253 2.643 -5.556 1.00 91.88 96 ALA A CA 1
ATOM 727 C C . ALA A 1 96 ? 0.210 3.396 -4.710 1.00 91.88 96 ALA A C 1
ATOM 729 O O . ALA A 1 96 ? 0.476 4.499 -4.229 1.00 91.88 96 ALA A O 1
ATOM 730 N N . LYS A 1 97 ? -0.962 2.793 -4.464 1.00 90.75 97 LYS A N 1
ATOM 731 C CA . LYS A 1 97 ? -1.999 3.381 -3.598 1.00 90.75 97 LYS A CA 1
ATOM 732 C C . LYS A 1 97 ? -1.503 3.594 -2.172 1.00 90.75 97 LYS A C 1
ATOM 734 O O . LYS A 1 97 ? -1.749 4.652 -1.599 1.00 90.75 97 LYS A O 1
ATOM 739 N N . ASN A 1 98 ? -0.841 2.601 -1.585 1.00 89.06 98 ASN A N 1
ATOM 740 C CA . ASN A 1 98 ? -0.373 2.680 -0.203 1.00 89.06 98 ASN A CA 1
ATOM 741 C C . ASN A 1 98 ? 0.722 3.732 -0.028 1.00 89.06 98 ASN A C 1
ATOM 743 O O . ASN A 1 98 ? 0.713 4.451 0.969 1.00 89.06 98 ASN A O 1
ATOM 747 N N . MET A 1 99 ? 1.615 3.864 -1.007 1.00 88.69 99 MET A N 1
ATOM 748 C CA . MET A 1 99 ? 2.655 4.890 -0.990 1.00 88.69 99 MET A CA 1
ATOM 749 C C . MET A 1 99 ? 2.065 6.300 -1.152 1.00 88.69 99 MET A C 1
ATOM 751 O O . MET A 1 99 ? 2.434 7.207 -0.410 1.00 88.69 99 MET A O 1
ATOM 755 N N . LEU A 1 100 ? 1.075 6.480 -2.034 1.00 88.12 100 LEU A N 1
ATOM 756 C CA . LEU A 1 100 ? 0.363 7.757 -2.183 1.00 88.12 100 LEU A CA 1
ATOM 757 C C . LEU A 1 100 ? -0.455 8.127 -0.935 1.00 88.12 100 LEU A C 1
ATOM 759 O O . LEU A 1 100 ? -0.464 9.285 -0.525 1.00 88.12 100 LEU A O 1
ATOM 763 N N . LYS A 1 101 ? -1.096 7.151 -0.276 1.00 87.00 101 LYS A N 1
ATOM 764 C CA . LYS A 1 101 ? -1.755 7.355 1.029 1.00 87.00 101 LYS A CA 1
ATOM 765 C C . LYS A 1 101 ? -0.770 7.745 2.134 1.00 87.00 101 LYS A C 1
ATOM 767 O O . LYS A 1 101 ? -1.172 8.380 3.101 1.00 87.00 101 LYS A O 1
ATOM 772 N N . ALA A 1 102 ? 0.500 7.368 2.000 1.00 83.31 102 ALA A N 1
ATOM 773 C CA . ALA A 1 102 ? 1.577 7.786 2.892 1.00 83.31 102 ALA A CA 1
ATOM 774 C C . ALA A 1 102 ? 2.167 9.164 2.523 1.00 83.31 102 ALA A C 1
ATOM 776 O O . ALA A 1 102 ? 3.190 9.545 3.084 1.00 83.31 102 ALA A O 1
ATOM 777 N N . HIS A 1 103 ? 1.522 9.908 1.613 1.00 81.50 103 HIS A N 1
ATOM 778 C CA . HIS A 1 103 ? 1.916 11.244 1.153 1.00 81.50 103 HIS A CA 1
ATOM 779 C C . HIS A 1 103 ? 3.266 11.310 0.424 1.00 81.50 103 HIS A C 1
ATOM 781 O O . HIS A 1 103 ? 3.890 12.367 0.375 1.00 81.50 103 HIS A O 1
ATOM 787 N N . LEU A 1 104 ? 3.703 10.200 -0.175 1.00 84.12 104 LEU A N 1
ATOM 788 C CA . LEU A 1 104 ? 4.886 10.189 -1.035 1.00 84.12 104 LEU A CA 1
ATOM 789 C C . LEU A 1 104 ? 4.587 10.871 -2.376 1.00 84.12 104 LEU A C 1
ATOM 791 O O . LEU A 1 104 ? 3.492 10.745 -2.934 1.00 84.12 104 LEU A O 1
ATOM 795 N N . SER A 1 105 ? 5.576 11.585 -2.906 1.00 85.00 105 SER A N 1
ATOM 796 C CA . SER A 1 105 ? 5.487 12.251 -4.204 1.00 85.00 105 SER A CA 1
ATOM 797 C C . SER A 1 105 ? 5.473 11.243 -5.358 1.00 85.00 105 SER A C 1
ATOM 799 O O . SER A 1 105 ? 5.944 10.113 -5.243 1.00 85.00 105 SER A O 1
ATOM 801 N N . HIS A 1 106 ? 4.985 11.654 -6.531 1.00 85.38 106 HIS A N 1
ATOM 802 C CA . HIS A 1 106 ? 4.933 10.766 -7.701 1.00 85.38 106 HIS A CA 1
ATOM 803 C C . HIS A 1 106 ? 6.311 10.206 -8.094 1.00 85.38 106 HIS A C 1
ATOM 805 O O . HIS A 1 106 ? 6.397 9.065 -8.545 1.00 85.38 106 HIS A O 1
ATOM 811 N N . GLY A 1 107 ? 7.380 10.992 -7.917 1.00 82.56 107 GLY A N 1
ATOM 812 C CA . GLY A 1 107 ? 8.753 10.555 -8.185 1.00 82.56 107 GLY A CA 1
ATOM 813 C C . GLY A 1 107 ? 9.220 9.468 -7.216 1.00 82.56 107 GLY A C 1
ATOM 814 O O . GLY A 1 107 ? 9.773 8.459 -7.652 1.00 82.56 107 GLY A O 1
ATOM 815 N N . GLU A 1 108 ? 8.912 9.636 -5.930 1.00 84.25 108 GLU A N 1
ATOM 816 C CA . GLU A 1 108 ? 9.232 8.676 -4.863 1.00 84.25 108 GLU A CA 1
ATOM 817 C C . GLU A 1 108 ? 8.402 7.392 -4.946 1.00 84.25 108 GLU A C 1
ATOM 819 O O . GLU A 1 108 ? 8.834 6.354 -4.462 1.00 84.25 108 GLU A O 1
ATOM 824 N N . VAL A 1 109 ? 7.220 7.431 -5.566 1.00 87.38 109 VAL A N 1
ATOM 825 C CA . VAL A 1 109 ? 6.412 6.230 -5.840 1.00 87.38 109 VAL A CA 1
ATOM 826 C C . VAL A 1 109 ? 6.922 5.496 -7.083 1.00 87.38 109 VAL A C 1
ATOM 828 O O . VAL A 1 109 ? 6.973 4.266 -7.113 1.00 87.38 109 VAL A O 1
ATOM 831 N N . ALA A 1 110 ? 7.319 6.234 -8.123 1.00 89.06 110 ALA A N 1
ATOM 832 C CA . ALA A 1 110 ? 7.757 5.646 -9.384 1.00 89.06 110 ALA A CA 1
ATOM 833 C C . ALA A 1 110 ? 9.082 4.877 -9.255 1.00 89.06 110 ALA A C 1
ATOM 835 O O . ALA A 1 110 ? 9.229 3.825 -9.876 1.00 89.06 110 ALA A O 1
ATOM 836 N N . ALA A 1 111 ? 10.039 5.372 -8.463 1.00 86.62 111 ALA A N 1
ATOM 837 C CA . ALA A 1 111 ? 11.349 4.731 -8.321 1.00 86.62 111 ALA A CA 1
ATOM 838 C C . ALA A 1 111 ? 11.270 3.300 -7.732 1.00 86.62 111 ALA A C 1
ATOM 840 O O . ALA A 1 111 ? 11.763 2.375 -8.381 1.00 86.62 111 ALA A O 1
ATOM 841 N N . PRO A 1 112 ? 10.539 3.046 -6.632 1.00 87.88 112 PRO A N 1
ATOM 842 C CA . PRO A 1 112 ? 10.282 1.697 -6.126 1.00 87.88 112 PRO A CA 1
ATOM 843 C C . PRO A 1 112 ? 9.500 0.815 -7.101 1.00 87.88 112 PRO A C 1
ATOM 845 O O . PRO A 1 112 ? 9.849 -0.351 -7.274 1.00 87.88 112 PRO A O 1
ATOM 848 N N . LEU A 1 113 ? 8.488 1.342 -7.799 1.00 89.19 113 LEU A N 1
ATOM 849 C CA . LEU A 1 113 ? 7.706 0.553 -8.764 1.00 89.19 113 LEU A CA 1
ATOM 850 C C . LEU A 1 113 ? 8.542 0.033 -9.940 1.00 89.19 113 LEU A C 1
ATOM 852 O O . LEU A 1 113 ? 8.291 -1.071 -10.416 1.00 89.19 113 LEU A O 1
ATOM 856 N N . ARG A 1 114 ? 9.580 0.762 -10.373 1.00 88.94 114 ARG A N 1
ATOM 857 C CA . ARG A 1 114 ? 10.523 0.283 -11.406 1.00 88.94 114 ARG A CA 1
ATOM 858 C C . ARG A 1 114 ? 11.258 -0.989 -11.002 1.00 88.94 114 ARG A C 1
ATOM 860 O O . ARG A 1 114 ? 11.677 -1.759 -11.860 1.00 88.94 114 ARG A O 1
ATOM 867 N N . THR A 1 115 ? 11.407 -1.215 -9.700 1.00 87.94 115 THR A N 1
ATOM 868 C CA . THR A 1 115 ? 12.061 -2.409 -9.152 1.00 87.94 115 THR A CA 1
ATOM 869 C C . THR A 1 115 ? 11.108 -3.597 -8.992 1.00 87.94 115 THR A C 1
ATOM 871 O O . THR A 1 115 ? 11.510 -4.637 -8.462 1.00 87.94 115 THR A O 1
ATOM 874 N N . SER A 1 116 ? 9.857 -3.465 -9.459 1.00 87.50 116 SER A N 1
ATOM 875 C CA . SER A 1 116 ? 8.867 -4.537 -9.413 1.00 87.50 116 SER A CA 1
ATOM 876 C C . SER A 1 116 ? 9.402 -5.811 -10.091 1.00 87.50 116 SER A C 1
ATOM 878 O O . SER A 1 116 ? 9.900 -5.762 -11.225 1.00 87.50 116 SER A O 1
ATOM 880 N N . PRO A 1 117 ? 9.328 -6.975 -9.418 1.00 83.75 117 PRO A N 1
ATOM 881 C CA . PRO A 1 117 ? 9.850 -8.227 -9.947 1.00 83.75 117 PRO A CA 1
ATOM 882 C C . PRO A 1 117 ? 9.207 -8.569 -11.288 1.00 83.75 117 PRO A C 1
ATOM 884 O O . PRO A 1 117 ? 7.991 -8.696 -11.365 1.00 83.75 117 PRO A O 1
ATOM 887 N N . GLY A 1 118 ? 10.008 -8.757 -12.338 1.00 78.25 118 GLY A N 1
ATOM 888 C CA . GLY A 1 118 ? 9.512 -9.164 -13.656 1.00 78.25 118 GLY A CA 1
ATOM 889 C C . GLY A 1 118 ? 8.821 -8.060 -14.461 1.00 78.25 118 GLY A C 1
ATOM 890 O O . GLY A 1 118 ? 8.253 -8.368 -15.503 1.00 78.25 118 GLY A O 1
ATOM 891 N N . LEU A 1 119 ? 8.888 -6.794 -14.036 1.00 85.50 119 LEU A N 1
ATOM 892 C CA . LEU A 1 119 ? 8.274 -5.666 -14.747 1.00 85.50 119 LEU A CA 1
ATOM 893 C C . LEU A 1 119 ? 8.712 -5.584 -16.219 1.00 85.50 119 LEU A C 1
ATOM 895 O O . LEU A 1 119 ? 7.867 -5.532 -17.109 1.00 85.50 119 LEU A O 1
ATOM 899 N N . ALA A 1 120 ? 10.021 -5.665 -16.472 1.00 78.38 120 ALA A N 1
ATOM 900 C CA . ALA A 1 120 ? 10.595 -5.630 -17.820 1.00 78.38 120 ALA A CA 1
ATOM 901 C C . ALA A 1 120 ? 10.227 -6.853 -18.686 1.00 78.38 120 ALA A C 1
ATOM 903 O O . ALA A 1 120 ? 10.308 -6.785 -19.906 1.00 78.38 120 ALA A O 1
ATOM 904 N N . GLY A 1 121 ? 9.837 -7.974 -18.066 1.00 78.50 121 GLY A N 1
ATOM 905 C CA . GLY A 1 121 ? 9.383 -9.174 -18.776 1.00 78.50 121 GLY A CA 1
ATOM 906 C C . GLY A 1 121 ? 7.872 -9.205 -19.018 1.00 78.50 121 GLY A C 1
ATOM 907 O O . GLY A 1 121 ? 7.423 -9.843 -19.964 1.00 78.50 121 GLY A O 1
ATOM 908 N N . ARG A 1 122 ? 7.084 -8.522 -18.175 1.00 83.19 122 ARG A N 1
ATOM 909 C CA . ARG A 1 122 ? 5.621 -8.425 -18.306 1.00 83.19 122 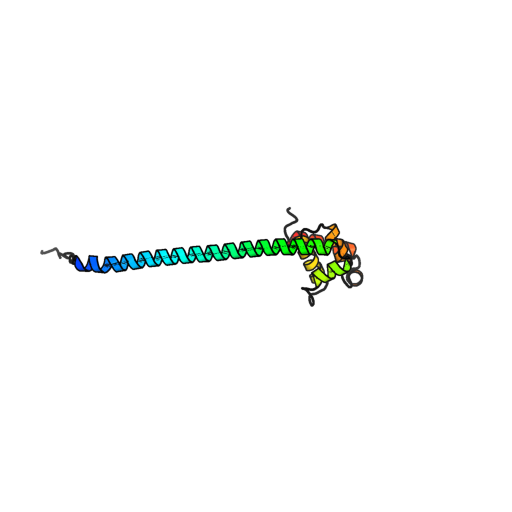ARG A CA 1
ATOM 910 C C . ARG A 1 122 ? 5.189 -7.346 -19.291 1.00 83.19 122 ARG A C 1
ATOM 912 O O . ARG A 1 122 ? 4.193 -7.526 -19.984 1.00 83.19 122 ARG A O 1
ATOM 919 N N . HIS A 1 123 ? 5.915 -6.228 -19.326 1.00 86.50 123 HIS A N 1
ATOM 920 C CA . HIS A 1 123 ? 5.518 -5.039 -20.073 1.00 86.50 123 HIS A CA 1
ATOM 921 C C . HIS A 1 123 ? 6.636 -4.608 -21.030 1.00 86.50 123 HIS A C 1
ATOM 923 O O . HIS A 1 123 ? 7.761 -4.396 -20.579 1.00 86.50 123 HIS A O 1
ATOM 929 N N . PRO A 1 124 ? 6.343 -4.430 -22.334 1.00 81.25 124 PRO A N 1
ATOM 930 C CA . PRO A 1 124 ? 7.342 -4.016 -23.324 1.00 81.25 124 PRO A CA 1
ATOM 931 C C . PRO A 1 124 ? 7.860 -2.587 -23.094 1.00 81.25 124 PRO A C 1
ATOM 933 O O . PRO A 1 124 ? 8.959 -2.257 -23.524 1.00 81.25 124 PRO A O 1
ATOM 936 N N . ASP A 1 125 ? 7.088 -1.752 -22.392 1.00 88.69 125 ASP A N 1
ATOM 937 C CA . ASP A 1 125 ? 7.492 -0.419 -21.941 1.00 88.69 125 ASP A CA 1
ATOM 938 C C . ASP A 1 125 ? 7.201 -0.272 -20.438 1.00 88.69 125 ASP A C 1
ATOM 940 O O . ASP A 1 125 ? 6.100 0.099 -20.011 1.00 88.69 125 ASP A O 1
ATOM 944 N N . ALA A 1 126 ? 8.204 -0.613 -19.628 1.00 84.56 126 ALA A N 1
ATOM 945 C CA . ALA A 1 126 ? 8.124 -0.583 -18.171 1.00 84.56 126 ALA A CA 1
ATOM 946 C C . ALA A 1 126 ? 7.870 0.832 -17.619 1.00 84.56 126 ALA A C 1
ATOM 948 O O . ALA A 1 126 ? 7.098 0.999 -16.675 1.00 84.56 126 ALA A O 1
ATOM 949 N N . GLU A 1 127 ? 8.461 1.868 -18.223 1.00 87.62 127 GLU A N 1
ATOM 950 C CA . GLU A 1 127 ? 8.290 3.256 -17.773 1.00 87.62 127 GLU A CA 1
ATOM 951 C C . GLU A 1 127 ? 6.872 3.759 -18.025 1.00 87.62 127 GLU A C 1
ATOM 953 O O . GLU A 1 127 ? 6.269 4.422 -17.172 1.00 87.62 127 GLU A O 1
ATOM 958 N N . ARG A 1 128 ? 6.308 3.428 -19.189 1.00 90.31 128 ARG A N 1
ATOM 959 C CA . ARG A 1 128 ? 4.909 3.737 -19.480 1.00 90.31 128 ARG A CA 1
ATOM 960 C C . ARG A 1 128 ? 3.972 3.024 -18.514 1.00 90.31 128 ARG A C 1
ATOM 962 O O . ARG A 1 128 ? 3.053 3.662 -17.999 1.00 90.31 128 ARG A O 1
ATOM 969 N N . HIS A 1 129 ? 4.230 1.752 -18.219 1.00 89.06 129 HIS A N 1
ATOM 970 C CA . HIS A 1 129 ? 3.433 0.992 -17.262 1.00 89.06 129 HIS A CA 1
ATOM 971 C C . HIS A 1 129 ? 3.432 1.633 -15.864 1.00 89.06 129 HIS A C 1
ATOM 973 O O . HIS A 1 129 ? 2.365 1.855 -15.290 1.00 89.06 129 HIS A O 1
ATOM 979 N N . VAL A 1 130 ? 4.604 2.020 -15.344 1.00 90.56 130 VAL A N 1
ATOM 980 C CA . VAL A 1 130 ? 4.722 2.700 -14.039 1.00 90.56 130 VAL A CA 1
ATOM 981 C C . VAL A 1 130 ? 3.907 3.997 -14.019 1.00 90.56 130 VAL A C 1
ATOM 983 O O . VAL A 1 130 ? 3.136 4.229 -13.086 1.00 90.56 130 VAL A O 1
ATOM 986 N N . LYS A 1 131 ? 4.000 4.825 -15.070 1.00 91.31 131 LYS A N 1
ATOM 987 C CA . LYS A 1 131 ? 3.202 6.063 -15.186 1.00 91.31 131 LYS A CA 1
ATOM 988 C C . LYS A 1 131 ? 1.698 5.784 -15.192 1.00 91.31 131 LYS A C 1
ATOM 990 O O . LYS A 1 131 ? 0.935 6.497 -14.535 1.00 91.31 131 LYS A O 1
ATOM 995 N N . GLU A 1 132 ? 1.261 4.761 -15.921 1.00 91.56 132 GLU A N 1
ATOM 996 C CA . GLU A 1 132 ? -0.148 4.369 -15.982 1.00 91.56 132 GLU A CA 1
ATOM 997 C C . GLU A 1 132 ? -0.663 3.867 -14.630 1.00 91.56 132 GLU A C 1
ATOM 999 O O . GLU A 1 132 ? -1.771 4.235 -14.232 1.00 91.56 132 GLU A O 1
ATOM 1004 N N . ILE A 1 133 ? 0.135 3.089 -13.893 1.00 91.94 133 ILE A N 1
ATOM 1005 C CA . ILE A 1 133 ? -0.217 2.622 -12.548 1.00 91.94 133 ILE A CA 1
ATOM 1006 C C . ILE A 1 133 ? -0.335 3.784 -11.567 1.00 91.94 133 ILE A C 1
ATOM 1008 O O . ILE A 1 133 ? -1.349 3.881 -10.875 1.00 91.94 133 ILE A O 1
ATOM 1012 N N . VAL A 1 134 ? 0.638 4.699 -11.537 1.00 90.69 134 VAL A N 1
ATOM 1013 C CA . VAL A 1 134 ? 0.584 5.870 -10.648 1.00 90.69 134 VAL A CA 1
ATOM 1014 C C . VAL A 1 134 ? -0.653 6.718 -10.960 1.00 90.69 134 VAL A C 1
ATOM 1016 O O . VAL A 1 134 ? -1.390 7.097 -10.050 1.00 90.69 134 VAL A O 1
ATOM 1019 N N . LYS A 1 135 ? -0.970 6.935 -12.245 1.00 90.94 135 LYS A N 1
ATOM 1020 C CA . LYS A 1 135 ? -2.185 7.657 -12.662 1.00 90.94 135 LYS A CA 1
ATOM 1021 C C . LYS A 1 135 ? -3.470 6.935 -12.243 1.00 90.94 135 LYS A C 1
ATOM 1023 O O . LYS A 1 135 ? -4.404 7.579 -11.761 1.00 90.94 135 LYS A O 1
ATOM 1028 N N . LYS A 1 136 ? -3.536 5.609 -12.409 1.00 91.19 136 LYS A N 1
ATOM 1029 C CA . LYS A 1 136 ? -4.673 4.790 -11.952 1.00 91.19 136 LYS A CA 1
ATOM 1030 C C . LYS A 1 136 ? -4.842 4.891 -10.436 1.00 91.19 136 LYS A C 1
ATOM 1032 O O . LYS A 1 136 ? -5.960 5.108 -9.976 1.00 91.19 136 LYS A O 1
ATOM 1037 N N . ALA A 1 137 ? -3.752 4.803 -9.676 1.00 89.06 137 ALA A N 1
ATOM 1038 C CA . ALA A 1 137 ? -3.768 4.912 -8.223 1.00 89.06 137 ALA A CA 1
ATOM 1039 C C . ALA A 1 137 ? -4.274 6.291 -7.763 1.00 89.06 137 ALA A C 1
ATOM 1041 O O . ALA A 1 137 ? -5.202 6.359 -6.957 1.00 89.06 137 ALA A O 1
ATOM 1042 N N . LEU A 1 138 ? -3.777 7.384 -8.350 1.00 87.12 138 LEU A N 1
ATOM 1043 C CA . LEU A 1 138 ? -4.262 8.743 -8.070 1.00 87.12 138 LEU A CA 1
ATOM 1044 C C . LEU A 1 138 ? -5.759 8.907 -8.355 1.00 87.12 138 LEU A C 1
ATOM 1046 O O . LEU A 1 138 ? -6.484 9.476 -7.539 1.00 87.12 138 LEU A O 1
ATOM 1050 N N . LYS A 1 139 ? -6.233 8.363 -9.485 1.00 87.56 139 LYS A N 1
ATOM 1051 C CA . LYS A 1 139 ? -7.657 8.382 -9.843 1.00 87.56 139 LYS A CA 1
ATOM 1052 C C . LYS A 1 139 ? -8.496 7.601 -8.831 1.00 87.56 139 LYS A C 1
ATOM 1054 O O . LYS A 1 139 ? -9.556 8.066 -8.442 1.00 87.56 139 LYS A O 1
ATOM 1059 N N . THR A 1 140 ? -8.020 6.440 -8.374 1.00 84.44 140 THR A N 1
ATOM 1060 C CA . THR A 1 140 ? -8.743 5.640 -7.369 1.00 84.44 140 THR A CA 1
ATOM 1061 C C . THR A 1 140 ? -8.801 6.298 -5.993 1.00 84.44 140 THR A C 1
ATOM 1063 O O . THR A 1 140 ? -9.728 6.035 -5.235 1.00 84.44 140 THR A O 1
ATOM 1066 N N . LEU A 1 141 ? -7.826 7.148 -5.667 1.00 80.19 141 LEU A N 1
ATOM 1067 C CA . LEU A 1 141 ? -7.779 7.886 -4.406 1.00 80.19 141 LEU A CA 1
ATOM 1068 C C . LEU A 1 141 ? -8.534 9.221 -4.471 1.00 80.19 141 LEU A C 1
ATOM 1070 O O . LEU A 1 141 ? -8.525 9.953 -3.487 1.00 80.19 141 LEU A O 1
ATOM 1074 N N . ASN A 1 142 ? -9.169 9.547 -5.606 1.00 76.44 142 ASN A N 1
ATOM 1075 C CA . ASN A 1 142 ? -9.796 10.848 -5.871 1.00 76.44 142 ASN A CA 1
ATOM 1076 C C . ASN A 1 142 ? -8.843 12.046 -5.654 1.00 76.44 142 ASN A C 1
ATOM 1078 O O . ASN A 1 142 ? -9.294 13.164 -5.431 1.00 76.44 142 ASN A O 1
ATOM 1082 N N . LEU A 1 143 ? -7.522 11.823 -5.727 1.00 62.94 143 LEU A N 1
ATOM 1083 C CA . LEU A 1 143 ? -6.492 12.868 -5.599 1.00 62.94 143 LEU A CA 1
ATOM 1084 C C . LEU A 1 143 ? -6.274 13.633 -6.914 1.00 62.94 143 LEU A C 1
ATOM 1086 O O . LEU A 1 143 ? -5.665 14.697 -6.926 1.00 62.94 143 LEU A O 1
ATOM 1090 N N . LEU A 1 144 ? -6.788 13.095 -8.021 1.00 52.59 144 LEU A N 1
ATOM 1091 C CA . LEU A 1 144 ? -7.024 13.828 -9.259 1.00 52.59 144 LEU A CA 1
ATOM 1092 C C . LEU A 1 144 ? -8.458 14.365 -9.207 1.00 52.59 144 LEU A C 1
ATOM 1094 O O . LEU A 1 144 ? -9.389 13.677 -9.629 1.00 52.59 144 LEU A O 1
ATOM 1098 N N . ALA A 1 145 ? -8.638 15.560 -8.642 1.00 40.56 145 ALA A N 1
ATOM 1099 C CA . ALA A 1 145 ? -9.855 16.331 -8.880 1.00 40.56 145 ALA A CA 1
ATOM 1100 C C . ALA A 1 145 ? -9.957 16.672 -10.388 1.00 40.56 145 ALA A C 1
ATOM 1102 O O . ALA A 1 145 ? -8.910 16.770 -11.040 1.00 40.56 145 ALA A O 1
ATOM 1103 N N . PRO A 1 146 ? -11.176 16.777 -10.954 1.00 45.94 146 PRO A N 1
ATOM 1104 C CA . PRO A 1 146 ? -11.381 17.223 -12.334 1.00 45.94 146 PRO A CA 1
ATOM 1105 C C . PRO A 1 146 ? -10.847 18.637 -12.585 1.00 45.94 146 PRO A C 1
ATOM 1107 O O . PRO A 1 146 ? -10.849 19.452 -11.634 1.00 45.94 146 PRO A O 1
#

Secondary structure (DSSP, 8-state):
-------------HHHHHHHHHHHHHHHHHHHHHHHHHHHHHHHHHHHHHHHHHHHHHHHHHHHHHHHTS-HHHHHHHHHGGGTTS-HHHHHHHHHHHHHHTT--HHHHHHHHHT-TTHHHH-S-HHHHHHHHHHHHHHHTT-S--

Sequence (146 aa):
MAGFTRHRPKKKGALTVILEAPGALCRRTLAHLQSARFKADEKKANEAKEEAAQQAVQTSARRAARVASEPDARAYRLYAAPFAGASPDQVDLEVAKNMLKAHLSHGEVAAPLRTSPGLAGRHPDAERHVKEIVKKALKTLNLLAP

Foldseek 3Di:
DDDDDDPDDDPDDPVVVVVVVVVVVVVVVVVVVVVVVVVVVVVVVVVVVVVVVVVVLVVLQVLLVVLVPDQLQVSLCVQLVVVVPDDLLVSLLSSLLSNVVSVDDLVSSLSSSLNRPCLVVVDVDSSVSSVVSNVVSCVVVCVPPD

Radius of gyration: 33.14 Å; chains: 1; bounding box: 108×31×69 Å

Organism: NCBI:txid1614635

pLDDT: mean 72.75, std 15.31, range [37.91, 92.06]